Protein AF-X1KD20-F1 (afdb_monomer)

Organism: NCBI:txid412755

Secondary structure (DSSP, 8-state):
--THHHHHHHHHHHHHHHHHHH-----------------EETTEEEEEEEETTEEEEEEEETTT--EEEEEEEEETTEE-HHHHHHHHHHHHHHHHHHH---HHHHHHHHHHHHHHHHHHHTT-

Foldseek 3Di:
DDPVVVVVVVVVVVVVVVCVVPVDPPDPPPDPDDDDPDQDPDQKDWDWDDDPQKIWIWIAGNPQRDIDIDIFGHDPLHTDPVSLVVSLCSQCVRCCVRPVDDPVSSVVVSVVVVVVNNVVSVVD

Solvent-accessible surface area (backbone atoms only — not comparable to full-atom values): 7565 Å² total; per-residue (Å²): 138,61,72,67,56,60,52,51,53,50,53,53,49,54,53,50,54,51,29,73,75,66,72,55,88,73,79,82,72,84,73,90,70,80,90,71,98,68,80,61,66,72,66,36,39,72,48,77,45,78,54,92,57,34,36,40,37,38,38,34,34,70,86,81,63,49,76,48,78,48,80,43,65,41,59,93,86,39,68,51,73,65,58,54,48,50,54,51,50,52,52,48,61,49,42,44,69,75,66,66,55,55,70,67,60,53,50,56,49,50,56,54,50,51,53,54,55,52,56,62,54,72,75,114

pLDDT: mean 71.38, std 15.48, range [31.42, 87.94]

Nearest PDB structures (foldseek):
  8fnd-assembly1_G  TM=4.484E-01  e=5.974E-01  Homo sapiens
  8fnh-assembly1_G  TM=4.247E-01  e=5.974E-01  Homo sapiens
  8fnm-assembly1_G  TM=4.458E-01  e=7.176E-01  Homo sapiens
  8xih-assembly1_B  TM=4.425E-01  e=7.176E-01  Mucilaginibacter paludis DSM 18603
  6vdk-assembly1_C  TM=4.131E-01  e=6.750E-01  Human immunodeficiency virus 1

Mean predicted aligned error: 14.64 Å

Structure (mmCIF, N/CA/C/O backbone):
data_AF-X1KD20-F1
#
_entry.id   AF-X1KD20-F1
#
loop_
_atom_site.group_PDB
_atom_site.id
_atom_site.type_symbol
_atom_site.label_atom_id
_atom_site.label_alt_id
_atom_site.label_comp_id
_atom_site.label_asym_id
_atom_site.label_entity_id
_atom_site.label_seq_id
_atom_site.pdbx_PDB_ins_code
_atom_site.Cartn_x
_atom_site.Cartn_y
_atom_site.Cartn_z
_atom_site.occupancy
_atom_site.B_iso_or_equiv
_atom_site.auth_seq_id
_atom_site.auth_comp_id
_atom_site.auth_asym_id
_atom_site.auth_atom_id
_atom_site.pdbx_PDB_model_num
ATOM 1 N N . MET A 1 1 ? -18.631 38.629 1.252 1.00 49.44 1 MET A N 1
ATOM 2 C CA . MET A 1 1 ? -18.017 37.673 0.306 1.00 49.44 1 MET A CA 1
ATOM 3 C C . MET A 1 1 ? -17.044 36.816 1.085 1.00 49.44 1 MET A C 1
ATOM 5 O O . MET A 1 1 ? -16.343 37.328 1.940 1.00 49.44 1 MET A O 1
ATOM 9 N N . THR A 1 2 ? -17.170 35.512 0.905 1.00 53.69 2 THR A N 1
ATOM 10 C CA . THR A 1 2 ? -16.960 34.460 1.905 1.00 53.69 2 THR A CA 1
ATOM 11 C C . THR A 1 2 ? -15.521 33.954 1.951 1.00 53.69 2 THR A C 1
ATOM 13 O O . THR A 1 2 ? -14.918 33.795 0.896 1.00 53.69 2 THR A O 1
ATOM 16 N N . THR A 1 3 ? -15.044 33.612 3.151 1.00 61.81 3 THR A N 1
ATOM 17 C CA . THR A 1 3 ? -13.826 32.852 3.538 1.00 61.81 3 THR A CA 1
ATOM 18 C C . THR A 1 3 ? -13.262 31.850 2.517 1.00 61.81 3 THR A C 1
ATOM 20 O O . THR A 1 3 ? -12.061 31.595 2.477 1.00 61.81 3 THR A O 1
ATOM 23 N N . TYR A 1 4 ? -14.113 31.291 1.659 1.00 63.28 4 TYR A N 1
ATOM 24 C CA . TYR A 1 4 ? -13.740 30.486 0.498 1.00 63.28 4 TYR A CA 1
ATOM 25 C C . TYR A 1 4 ? -12.793 31.200 -0.483 1.00 63.28 4 TYR A C 1
ATOM 27 O O . TYR A 1 4 ? -11.877 30.579 -1.020 1.00 63.28 4 TYR A O 1
ATOM 35 N N . GLN A 1 5 ? -12.995 32.498 -0.713 1.00 65.50 5 GLN A N 1
ATOM 36 C CA . GLN A 1 5 ? -12.159 33.290 -1.611 1.00 65.50 5 GLN A CA 1
ATOM 37 C C . GLN A 1 5 ? -10.755 33.464 -1.016 1.00 65.50 5 GLN A C 1
ATOM 39 O O . GLN A 1 5 ? -9.775 33.134 -1.669 1.00 65.50 5 GLN A O 1
ATOM 44 N N . GLU A 1 6 ? -10.658 33.811 0.2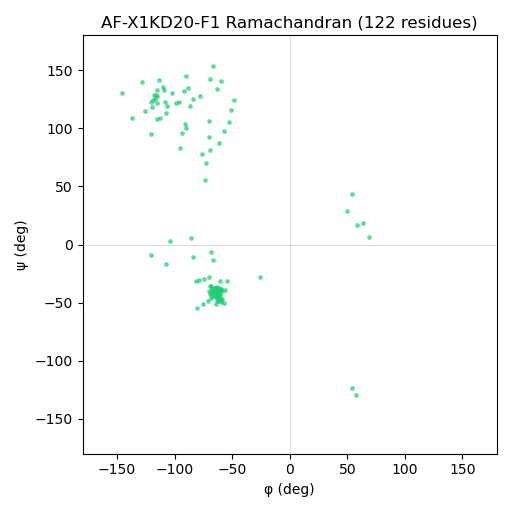70 1.00 70.19 6 GLU A N 1
ATOM 45 C CA . GLU A 1 6 ? -9.373 33.912 0.975 1.00 70.19 6 GLU A CA 1
ATOM 46 C C . GLU A 1 6 ? -8.612 32.581 1.028 1.00 70.19 6 GLU A C 1
ATOM 48 O O . GLU A 1 6 ? -7.390 32.555 0.896 1.00 70.19 6 GLU A O 1
ATOM 53 N N . ALA A 1 7 ? -9.316 31.458 1.204 1.00 69.50 7 ALA A N 1
ATOM 54 C CA . ALA A 1 7 ? -8.695 30.136 1.161 1.00 69.50 7 ALA A CA 1
ATOM 55 C C . ALA A 1 7 ? -8.130 29.819 -0.233 1.00 69.50 7 ALA A C 1
ATOM 57 O O . ALA A 1 7 ? -7.052 29.233 -0.352 1.00 69.50 7 ALA A O 1
ATOM 58 N N . LYS A 1 8 ? -8.835 30.239 -1.288 1.00 71.56 8 LYS A N 1
ATOM 59 C CA . LYS A 1 8 ? -8.404 30.066 -2.675 1.00 71.56 8 LYS A CA 1
ATOM 60 C C . LYS A 1 8 ? -7.172 30.916 -2.993 1.00 71.56 8 LYS A C 1
ATOM 62 O O . LYS A 1 8 ? -6.220 30.393 -3.565 1.00 71.56 8 LYS A O 1
ATOM 67 N N . ASP A 1 9 ? -7.161 32.173 -2.561 1.00 71.94 9 ASP A N 1
ATOM 68 C CA . ASP A 1 9 ? -6.027 33.084 -2.738 1.00 71.94 9 ASP A CA 1
ATOM 69 C C . ASP A 1 9 ? -4.778 32.598 -1.974 1.00 71.94 9 ASP A C 1
ATOM 71 O O . ASP A 1 9 ? -3.674 32.571 -2.523 1.00 71.94 9 ASP A O 1
ATOM 75 N N . LYS A 1 10 ? -4.943 32.087 -0.744 1.00 75.12 10 LYS A N 1
ATOM 76 C CA . LYS A 1 10 ? -3.837 31.487 0.030 1.00 75.12 10 LYS A CA 1
ATOM 77 C C . LYS A 1 10 ? -3.256 30.241 -0.635 1.00 75.12 10 LYS A C 1
ATOM 79 O O . LYS A 1 10 ? -2.038 30.098 -0.697 1.00 75.12 10 LYS A O 1
ATOM 84 N N . LEU A 1 11 ? -4.106 29.355 -1.155 1.00 70.75 11 LEU A N 1
ATOM 85 C CA . LEU A 1 11 ? -3.655 28.163 -1.882 1.00 70.75 11 LEU A CA 1
ATOM 86 C C . LEU A 1 11 ? -2.863 28.530 -3.140 1.00 70.75 11 LEU A C 1
ATOM 88 O O . LEU A 1 11 ? -1.846 27.905 -3.433 1.00 70.75 11 LEU A O 1
ATOM 92 N N . GLN A 1 12 ? -3.305 29.562 -3.858 1.00 71.81 12 GLN A N 1
ATOM 93 C CA . GLN A 1 12 ? -2.646 30.027 -5.073 1.00 71.81 12 GLN A CA 1
ATOM 94 C C . GLN A 1 12 ? -1.279 30.673 -4.778 1.00 71.81 12 GLN A C 1
ATOM 96 O O . GLN A 1 12 ? -0.324 30.471 -5.533 1.00 71.81 12 GLN A O 1
ATOM 101 N N . SER A 1 13 ? -1.164 31.377 -3.647 1.00 73.69 13 SER A N 1
ATOM 102 C CA . SER A 1 13 ? 0.104 31.926 -3.154 1.00 73.69 13 SER A CA 1
ATOM 103 C C . SER A 1 13 ? 1.109 30.820 -2.810 1.00 73.69 13 SER A C 1
ATOM 105 O O . SER A 1 13 ? 2.214 30.796 -3.351 1.00 73.69 13 SER A O 1
ATOM 107 N N . ILE A 1 14 ? 0.687 29.829 -2.013 1.00 74.75 14 ILE A N 1
ATOM 108 C CA . ILE A 1 14 ? 1.529 28.685 -1.619 1.00 74.75 14 ILE A CA 1
ATOM 109 C C . ILE A 1 14 ? 2.019 27.915 -2.852 1.00 74.75 14 ILE A C 1
ATOM 111 O O . ILE A 1 14 ? 3.176 27.505 -2.918 1.00 74.75 14 ILE A O 1
ATOM 115 N N . GLN A 1 15 ? 1.154 27.734 -3.854 1.00 69.25 15 GLN A N 1
ATOM 116 C CA . GLN A 1 15 ? 1.513 27.043 -5.090 1.00 69.25 15 GLN A CA 1
ATOM 117 C C . GLN A 1 15 ? 2.575 27.806 -5.901 1.00 69.25 15 GLN A C 1
ATOM 119 O O . GLN A 1 15 ? 3.478 27.184 -6.459 1.00 69.25 15 GLN A O 1
ATOM 124 N N . SER A 1 16 ? 2.492 29.138 -5.934 1.00 73.44 16 SER A N 1
ATOM 125 C CA . SER A 1 16 ? 3.460 29.992 -6.638 1.00 73.44 16 SER A CA 1
ATOM 126 C C . SER A 1 16 ? 4.823 29.997 -5.941 1.00 73.44 16 SER A C 1
ATOM 128 O O . SER A 1 16 ? 5.860 29.912 -6.596 1.00 73.44 16 SER A O 1
ATOM 130 N N . GLU A 1 17 ? 4.828 30.021 -4.609 1.00 71.38 17 GLU A N 1
ATOM 131 C CA . GLU A 1 17 ? 6.048 29.985 -3.797 1.00 71.38 17 GLU A CA 1
ATOM 132 C C . GLU A 1 17 ? 6.781 28.638 -3.935 1.00 71.38 17 GLU A C 1
ATOM 134 O O . GLU A 1 17 ? 7.997 28.591 -4.124 1.00 71.38 17 GLU A O 1
ATOM 139 N N . TYR A 1 18 ? 6.034 27.529 -3.977 1.00 59.25 18 TYR A N 1
ATOM 140 C CA . TYR A 1 18 ? 6.583 26.198 -4.259 1.00 59.25 18 TYR A CA 1
ATOM 141 C C . TYR A 1 18 ? 7.212 26.099 -5.656 1.00 59.25 18 TYR A C 1
ATOM 143 O O . TYR A 1 18 ? 8.252 25.458 -5.834 1.00 59.25 18 TYR A O 1
ATOM 151 N N . GLN A 1 19 ? 6.590 26.729 -6.656 1.00 70.81 19 GLN A N 1
ATOM 152 C CA . GLN A 1 19 ? 7.102 26.757 -8.024 1.00 70.81 19 GLN A CA 1
ATOM 153 C C . GLN A 1 19 ? 8.398 27.572 -8.125 1.00 70.81 19 GLN A C 1
ATOM 155 O O . GLN A 1 19 ? 9.341 27.124 -8.775 1.00 70.81 19 GLN A O 1
ATOM 160 N N . ALA A 1 20 ? 8.474 28.718 -7.442 1.00 68.56 20 ALA A N 1
ATOM 161 C CA . ALA A 1 20 ? 9.680 29.544 -7.396 1.00 68.56 20 ALA A CA 1
ATOM 162 C C . ALA A 1 20 ? 10.864 28.819 -6.731 1.00 68.56 20 ALA A C 1
ATOM 164 O O . ALA A 1 20 ? 11.999 28.953 -7.180 1.00 68.56 20 ALA A O 1
ATOM 165 N N . LEU A 1 21 ? 10.601 28.015 -5.695 1.00 63.88 21 LEU A N 1
ATOM 166 C CA . LEU A 1 21 ? 11.636 27.285 -4.956 1.00 63.88 21 LEU A CA 1
ATOM 167 C C . LEU A 1 21 ? 12.123 26.012 -5.658 1.00 63.88 21 LEU A C 1
ATOM 169 O O . LEU A 1 21 ? 13.271 25.615 -5.478 1.00 63.88 21 LEU A O 1
ATOM 173 N N . THR A 1 22 ? 11.261 25.345 -6.428 1.00 63.28 22 THR A N 1
ATOM 174 C CA . THR A 1 22 ? 11.576 24.030 -7.018 1.00 63.28 22 THR A CA 1
ATOM 175 C C . THR A 1 22 ? 11.823 24.068 -8.524 1.00 63.28 22 THR A C 1
ATOM 177 O O . THR A 1 22 ? 12.362 23.108 -9.069 1.00 63.28 22 THR A O 1
ATOM 180 N N . GLY A 1 23 ? 11.422 25.141 -9.216 1.00 51.44 23 GLY A N 1
ATOM 181 C CA . GLY A 1 23 ? 11.497 25.252 -10.677 1.00 51.44 23 GLY A CA 1
ATOM 182 C C . GLY A 1 23 ? 10.532 24.327 -11.434 1.00 51.44 23 GLY A C 1
ATOM 183 O O . GLY A 1 23 ? 10.595 24.240 -12.659 1.00 51.44 23 GLY A O 1
ATOM 184 N N . ILE A 1 24 ? 9.637 23.620 -10.734 1.00 57.22 24 ILE A N 1
ATOM 185 C CA . ILE A 1 24 ? 8.717 22.644 -11.328 1.00 57.22 24 ILE A CA 1
ATOM 186 C C . ILE A 1 24 ? 7.405 23.345 -11.714 1.00 57.22 24 ILE A C 1
ATOM 188 O O . ILE A 1 24 ? 6.547 23.594 -10.867 1.00 57.22 24 ILE A O 1
ATOM 192 N N . ASP A 1 25 ? 7.207 23.609 -13.010 1.00 48.56 25 ASP A N 1
ATOM 193 C CA . ASP A 1 25 ? 5.935 24.097 -13.570 1.00 48.56 25 ASP A CA 1
ATOM 194 C C . ASP A 1 25 ? 4.920 22.942 -13.653 1.00 48.56 25 ASP A C 1
ATOM 196 O O . ASP A 1 25 ? 4.710 22.314 -14.692 1.00 4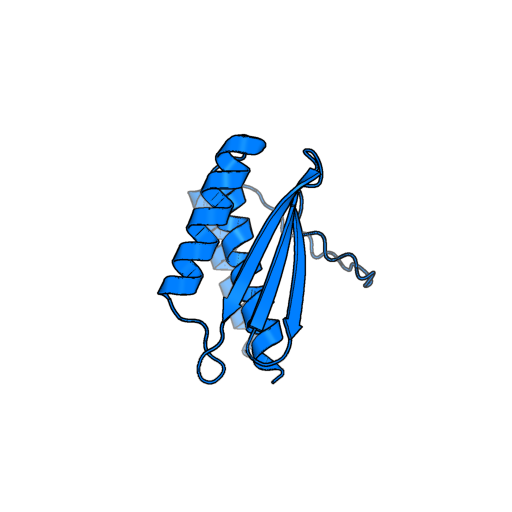8.56 25 ASP A O 1
ATOM 200 N N . LYS A 1 26 ? 4.309 22.577 -12.518 1.00 52.31 26 LYS A N 1
ATOM 201 C CA . LYS A 1 26 ? 3.183 21.633 -12.511 1.00 52.31 26 LYS A CA 1
ATOM 202 C C . LYS A 1 26 ? 1.871 22.406 -12.520 1.00 52.31 26 LYS A C 1
ATOM 204 O O . LYS A 1 26 ? 1.223 22.608 -11.495 1.00 52.31 26 LYS A O 1
ATOM 209 N N . LYS A 1 27 ? 1.457 22.810 -13.723 1.00 45.19 27 LYS A N 1
ATOM 210 C CA . LYS A 1 27 ? 0.114 23.322 -14.016 1.00 45.19 27 LYS A CA 1
ATOM 211 C C . LYS A 1 27 ? -0.933 22.314 -13.516 1.00 45.19 27 LYS A C 1
ATOM 213 O O . LYS A 1 27 ? -1.120 21.250 -14.111 1.00 45.19 27 LYS A O 1
ATOM 218 N N . VAL A 1 28 ? -1.613 22.619 -12.408 1.00 43.19 28 VAL A N 1
ATOM 219 C CA . VAL A 1 28 ? -2.700 21.782 -11.875 1.00 43.19 28 VAL A CA 1
ATOM 220 C C . VAL A 1 28 ? -3.892 21.905 -12.820 1.00 43.19 28 VAL A C 1
ATOM 222 O O . VAL A 1 28 ? -4.713 22.815 -12.733 1.00 43.19 28 VAL A O 1
ATOM 225 N N . LYS A 1 29 ? -3.959 20.989 -13.788 1.00 38.34 29 LYS A N 1
ATOM 226 C CA . LYS A 1 29 ? -5.101 20.837 -14.685 1.00 38.34 29 LYS A CA 1
ATOM 227 C C . LYS A 1 29 ? -6.263 20.280 -13.862 1.00 38.34 29 LYS A C 1
ATOM 229 O O . LYS A 1 29 ? -6.265 19.099 -13.510 1.00 38.34 29 LYS A O 1
ATOM 234 N N . ALA A 1 30 ? -7.247 21.127 -13.562 1.00 45.84 30 ALA A N 1
ATOM 235 C CA . ALA A 1 30 ? -8.536 20.703 -13.026 1.00 45.84 30 ALA A CA 1
ATOM 236 C C . ALA A 1 30 ? -9.170 19.708 -14.012 1.00 45.84 30 ALA A C 1
ATOM 238 O O . ALA A 1 30 ? -9.724 20.0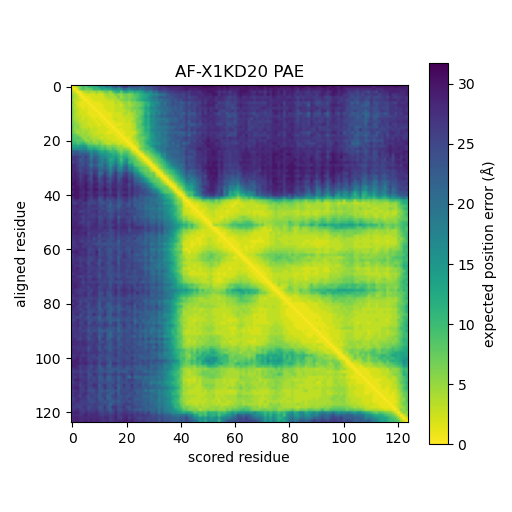83 -15.045 1.00 45.84 30 ALA A O 1
ATOM 239 N N . SER A 1 31 ? -9.012 18.418 -13.728 1.00 39.47 31 SER A N 1
ATOM 240 C CA . SER A 1 31 ? -9.500 17.348 -14.588 1.00 39.47 31 SER A CA 1
ATOM 241 C C . SER A 1 31 ? -10.914 17.002 -14.156 1.00 39.47 31 SER A C 1
ATOM 243 O O . SER A 1 31 ? -11.140 16.303 -13.171 1.00 39.47 31 SER A O 1
ATOM 245 N N . LYS A 1 32 ? -11.875 17.536 -14.907 1.00 41.09 32 LYS A N 1
ATOM 246 C CA . LYS A 1 32 ? -13.281 17.142 -14.885 1.00 41.09 32 LYS A CA 1
ATOM 247 C C . LYS A 1 32 ? -13.372 15.731 -15.484 1.00 41.09 32 LYS A C 1
ATOM 249 O O . LYS A 1 32 ? -13.645 15.581 -16.669 1.00 41.09 32 LYS A O 1
ATOM 254 N N . SER A 1 33 ? -13.081 14.704 -14.688 1.00 36.34 33 SER A N 1
ATOM 255 C CA . SER A 1 33 ? -13.098 13.310 -15.142 1.00 36.34 33 SER A CA 1
ATOM 256 C C . SER A 1 33 ? -14.224 12.541 -14.471 1.00 36.34 33 SER A C 1
ATOM 258 O O . SER A 1 33 ? -14.210 12.253 -13.279 1.00 36.34 33 SER A O 1
ATOM 260 N N . LYS A 1 34 ? -15.217 12.243 -15.305 1.00 32.22 34 LYS A N 1
ATOM 261 C CA . LYS A 1 34 ? -16.357 11.362 -15.084 1.00 32.22 34 LYS A CA 1
ATOM 262 C C . LYS A 1 34 ? -15.876 10.025 -14.507 1.00 32.22 34 LYS A C 1
ATOM 264 O O . LYS A 1 34 ? -15.019 9.368 -15.096 1.00 32.22 34 LYS A O 1
ATOM 269 N N . SER A 1 35 ? -16.429 9.651 -13.358 1.00 40.16 35 SER A N 1
ATOM 270 C CA . SER A 1 35 ? -16.138 8.417 -12.636 1.00 40.16 35 SER A CA 1
ATOM 271 C C . SER A 1 35 ? -16.251 7.188 -13.538 1.00 40.16 35 SER A C 1
ATOM 273 O O . SER A 1 35 ? -17.336 6.831 -13.993 1.00 40.16 35 SER A O 1
ATOM 275 N N . LYS A 1 36 ? -15.128 6.500 -13.736 1.00 31.42 36 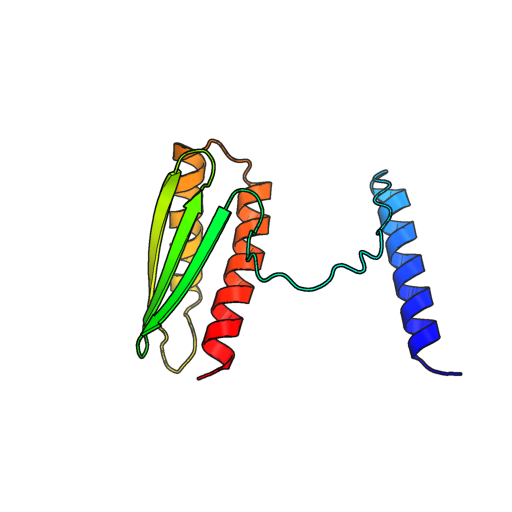LYS A N 1
ATOM 276 C CA . LYS A 1 36 ? -15.101 5.061 -13.989 1.00 31.42 36 LYS A CA 1
ATOM 277 C C . LYS A 1 36 ? -14.157 4.488 -12.943 1.00 31.42 36 LYS A C 1
ATOM 279 O O . LYS A 1 36 ? -12.989 4.864 -12.899 1.00 31.42 36 LYS A O 1
ATOM 284 N N . ALA A 1 37 ? -14.702 3.677 -12.043 1.00 36.38 37 ALA A N 1
ATOM 285 C CA . ALA A 1 37 ? -13.985 3.040 -10.950 1.00 36.38 37 ALA A CA 1
ATOM 286 C C . ALA A 1 37 ? -12.885 2.119 -11.506 1.00 36.38 37 ALA A C 1
ATOM 288 O O . ALA A 1 37 ? -13.102 0.941 -11.757 1.00 36.38 37 ALA A O 1
ATOM 289 N N . GLY A 1 38 ? -11.708 2.687 -11.747 1.00 33.81 38 GLY A N 1
ATOM 290 C CA . GLY A 1 38 ? -10.460 1.981 -11.984 1.00 33.81 38 GLY A CA 1
ATOM 291 C C . GLY A 1 38 ? -9.487 2.437 -10.911 1.00 33.81 38 GLY A C 1
ATOM 292 O O . GLY A 1 38 ? -8.869 3.489 -11.037 1.00 33.81 38 GLY A O 1
ATOM 293 N N . ASN A 1 39 ? -9.397 1.676 -9.822 1.00 41.22 39 ASN A N 1
ATOM 294 C CA . ASN A 1 39 ? -8.567 1.959 -8.649 1.00 41.22 39 ASN A CA 1
ATOM 295 C C . ASN A 1 39 ? -7.073 1.702 -8.949 1.00 41.22 39 ASN A C 1
ATOM 297 O O . ASN A 1 39 ? -6.426 0.892 -8.294 1.00 41.22 39 ASN A O 1
ATOM 301 N N . GLY A 1 40 ? -6.519 2.341 -9.981 1.00 40.59 40 GLY A N 1
ATOM 302 C CA . GLY A 1 40 ? -5.126 2.179 -10.389 1.00 40.59 40 GLY A CA 1
ATOM 303 C C . GLY A 1 40 ? -4.228 3.231 -9.750 1.00 40.59 40 GLY A C 1
ATOM 304 O O . GLY A 1 40 ? -4.083 4.321 -10.295 1.00 40.59 40 GLY A O 1
ATOM 305 N N . ASN A 1 41 ? -3.573 2.896 -8.637 1.00 49.72 41 ASN A N 1
ATOM 306 C CA . ASN A 1 41 ? -2.455 3.679 -8.097 1.00 49.72 41 ASN A CA 1
ATOM 307 C C . ASN A 1 41 ? -1.208 3.469 -8.987 1.00 49.72 41 ASN A C 1
ATOM 309 O O . ASN A 1 41 ? -0.253 2.797 -8.608 1.00 49.72 41 ASN A O 1
ATOM 313 N N . GLY A 1 42 ? -1.220 4.000 -10.212 1.00 65.62 42 GLY A N 1
ATOM 314 C CA . GL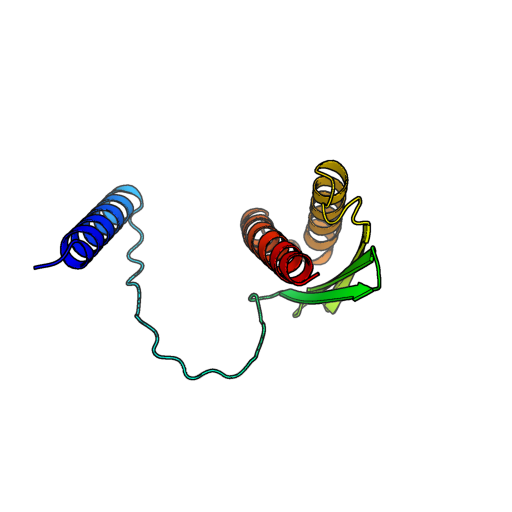Y A 1 42 ? -0.086 3.880 -11.135 1.00 65.62 42 GLY A CA 1
ATOM 315 C C . GLY A 1 42 ? 0.303 2.423 -11.436 1.00 65.62 42 GLY A C 1
ATOM 316 O O . GLY A 1 42 ? -0.560 1.614 -11.801 1.00 65.62 42 GLY A O 1
ATOM 317 N N . LYS A 1 43 ? 1.603 2.117 -11.292 1.00 75.56 43 LYS A N 1
ATOM 318 C CA . LYS A 1 43 ? 2.239 0.807 -11.547 1.00 75.56 43 LYS A CA 1
ATOM 319 C C . LYS A 1 43 ? 1.798 -0.307 -10.591 1.00 75.56 43 LYS A C 1
ATOM 321 O O . LYS A 1 43 ? 2.032 -1.478 -10.875 1.00 75.56 43 LYS A O 1
ATOM 326 N N . PHE A 1 44 ? 1.126 0.041 -9.496 1.00 82.75 44 PHE A N 1
ATOM 327 C CA . PHE A 1 44 ? 0.669 -0.906 -8.488 1.00 82.75 44 PHE A CA 1
ATOM 328 C C . PHE A 1 44 ? -0.857 -0.981 -8.450 1.00 82.75 44 PHE A C 1
ATOM 330 O O . PHE A 1 44 ? -1.574 0.018 -8.571 1.00 82.75 44 PHE A O 1
ATOM 337 N N . GLU A 1 45 ? -1.361 -2.188 -8.256 1.00 82.88 45 GLU A N 1
ATOM 338 C CA . GLU A 1 45 ? -2.756 -2.467 -7.960 1.00 82.88 45 GLU A CA 1
ATOM 339 C C . GLU A 1 45 ? -2.876 -2.924 -6.509 1.00 82.88 45 GLU A C 1
ATOM 341 O O . GLU A 1 45 ? -2.092 -3.750 -6.046 1.00 82.88 45 GLU A O 1
ATOM 346 N N . THR A 1 46 ? -3.835 -2.353 -5.781 1.00 83.25 46 THR A N 1
ATOM 347 C CA . THR A 1 46 ? -4.076 -2.673 -4.372 1.00 83.25 46 THR A CA 1
ATOM 348 C C . THR A 1 46 ? -5.469 -3.245 -4.214 1.00 83.25 46 THR A C 1
ATOM 350 O O . THR A 1 46 ? -6.449 -2.593 -4.584 1.00 83.25 46 THR A O 1
ATOM 353 N N . VAL A 1 47 ? -5.560 -4.390 -3.555 1.00 84.69 47 VAL A N 1
ATOM 354 C CA . VAL A 1 47 ? -6.813 -4.951 -3.067 1.00 84.69 47 VAL A CA 1
ATOM 355 C C . VAL A 1 47 ? -6.700 -5.086 -1.555 1.00 84.69 47 VAL A C 1
ATOM 357 O O . VAL A 1 47 ? -5.789 -5.732 -1.051 1.00 84.69 47 VAL A O 1
ATOM 360 N N . VAL A 1 48 ? -7.617 -4.453 -0.825 1.00 82.31 48 VAL A N 1
ATOM 361 C CA . VAL A 1 48 ? -7.721 -4.588 0.632 1.00 82.31 48 VAL A CA 1
ATOM 362 C C . VAL A 1 48 ? -9.056 -5.250 0.927 1.00 82.31 48 VAL A C 1
ATOM 364 O O . VAL A 1 48 ? -10.096 -4.742 0.511 1.00 82.31 48 VAL A O 1
ATOM 367 N N . LYS A 1 49 ? -9.027 -6.395 1.606 1.00 81.88 49 LYS A N 1
ATOM 368 C CA . LYS A 1 49 ? -10.225 -7.125 2.030 1.00 81.88 49 LYS A CA 1
ATOM 369 C C . LYS A 1 49 ? -10.239 -7.210 3.545 1.00 81.88 49 LYS A C 1
ATOM 371 O O . LYS A 1 49 ? -9.281 -7.703 4.135 1.00 81.88 49 LYS A O 1
ATOM 376 N N . GLN A 1 50 ? -11.319 -6.749 4.160 1.00 78.44 50 GLN A N 1
ATOM 377 C CA . GLN A 1 50 ? -11.557 -6.964 5.580 1.00 78.44 50 GLN A CA 1
ATOM 378 C C . GLN A 1 50 ? -12.307 -8.279 5.782 1.00 78.44 50 GLN A C 1
ATOM 380 O O . GLN A 1 50 ? -13.270 -8.568 5.071 1.00 78.44 50 GLN A O 1
ATOM 385 N N . LYS A 1 51 ? -11.853 -9.064 6.753 1.00 78.06 51 LYS A N 1
ATOM 386 C CA . LYS A 1 51 ? -12.528 -10.244 7.273 1.00 78.06 51 LYS A CA 1
ATOM 387 C C . LYS A 1 51 ? -12.399 -10.209 8.793 1.00 78.06 51 LYS A C 1
ATOM 389 O O . LYS A 1 51 ? -11.298 -10.388 9.309 1.00 78.06 51 LYS A O 1
ATOM 394 N N . ASP A 1 52 ? -13.509 -9.943 9.476 1.00 78.31 52 ASP A N 1
ATOM 395 C CA . ASP A 1 52 ? -13.553 -9.771 10.932 1.00 78.31 52 ASP A CA 1
ATOM 396 C C . ASP A 1 52 ? -12.536 -8.698 11.395 1.00 78.31 52 ASP A C 1
ATOM 398 O O . ASP A 1 52 ? -12.536 -7.569 10.887 1.00 78.31 52 ASP A O 1
ATOM 402 N N . ASP A 1 53 ? -11.626 -9.066 12.300 1.00 77.62 53 ASP A N 1
ATOM 403 C CA . ASP A 1 53 ? -10.519 -8.237 12.793 1.00 77.62 53 ASP A CA 1
ATOM 404 C C . ASP A 1 53 ? -9.253 -8.298 11.917 1.00 77.62 53 ASP A C 1
ATOM 406 O O . ASP A 1 53 ? -8.215 -7.735 12.268 1.00 77.62 53 ASP A O 1
ATOM 410 N N . CYS A 1 54 ? -9.299 -8.975 10.770 1.00 80.00 54 CYS A N 1
ATOM 411 C CA . CYS A 1 54 ? -8.167 -9.133 9.864 1.00 80.00 54 CYS A CA 1
ATOM 412 C C . CYS A 1 54 ? -8.365 -8.337 8.564 1.00 80.00 54 CYS A C 1
ATOM 414 O O . CYS A 1 54 ? -9.423 -8.353 7.938 1.00 80.00 54 CYS A O 1
ATOM 416 N N . LEU A 1 55 ? -7.319 -7.640 8.129 1.00 83.25 55 LEU A N 1
ATOM 417 C CA . LEU A 1 55 ? -7.246 -6.895 6.877 1.00 83.25 55 LEU A CA 1
ATOM 418 C C . LEU A 1 55 ? -6.184 -7.536 5.988 1.00 83.25 55 LEU A C 1
ATOM 420 O O . LEU A 1 55 ? -4.988 -7.385 6.229 1.00 83.25 55 LEU A O 1
ATOM 424 N N . ASN A 1 56 ? -6.620 -8.217 4.935 1.00 84.94 56 ASN A N 1
ATOM 425 C CA . ASN A 1 56 ? -5.732 -8.783 3.929 1.00 84.94 56 ASN A CA 1
ATOM 426 C C . ASN A 1 56 ? -5.431 -7.730 2.866 1.00 84.94 56 ASN A C 1
ATOM 428 O O . ASN A 1 56 ? -6.333 -7.234 2.186 1.00 84.94 56 ASN A O 1
ATOM 432 N N . VAL A 1 57 ? -4.155 -7.391 2.738 1.00 86.50 57 VAL A N 1
ATOM 433 C CA . VAL A 1 57 ? -3.628 -6.417 1.789 1.00 86.50 57 VAL A CA 1
ATOM 434 C C . VAL A 1 57 ? -2.878 -7.171 0.704 1.00 86.50 57 VAL A C 1
ATOM 436 O O . VAL A 1 57 ? -1.826 -7.746 0.960 1.00 86.50 57 VAL A O 1
ATOM 439 N N . LEU A 1 58 ? -3.404 -7.130 -0.515 1.00 87.38 58 LEU A N 1
ATOM 440 C CA . LEU A 1 58 ? -2.754 -7.657 -1.706 1.00 87.38 58 LEU A CA 1
ATOM 441 C C . LEU A 1 58 ? -2.288 -6.491 -2.576 1.00 87.38 58 LEU A C 1
ATOM 443 O O . LEU A 1 58 ? -3.082 -5.641 -2.986 1.00 87.38 58 LEU A O 1
ATOM 447 N N . VAL A 1 59 ? -0.993 -6.455 -2.866 1.00 86.25 59 VAL A N 1
ATOM 448 C CA . VAL A 1 59 ? -0.362 -5.487 -3.757 1.00 86.25 59 VAL A CA 1
ATOM 449 C C . VAL A 1 59 ? 0.230 -6.225 -4.944 1.00 86.25 59 VAL A C 1
ATOM 451 O O . VAL A 1 59 ? 1.042 -7.127 -4.779 1.00 86.25 59 VAL A O 1
ATOM 454 N N . THR A 1 60 ? -0.160 -5.817 -6.145 1.00 85.69 60 THR A N 1
ATOM 455 C CA . THR A 1 60 ? 0.343 -6.383 -7.399 1.00 85.69 60 THR A CA 1
ATOM 456 C C . THR A 1 60 ? 1.090 -5.315 -8.176 1.00 85.69 60 THR A C 1
ATOM 458 O O . THR A 1 60 ? 0.541 -4.240 -8.426 1.00 85.69 60 THR A O 1
ATOM 461 N N . HIS A 1 61 ? 2.317 -5.600 -8.604 1.00 83.19 61 HIS A N 1
ATOM 462 C CA . HIS A 1 61 ? 3.009 -4.758 -9.573 1.00 83.19 61 HIS A CA 1
ATOM 463 C C . HIS A 1 61 ? 2.580 -5.137 -10.993 1.00 83.19 61 HIS A C 1
ATOM 465 O O . HIS A 1 61 ? 2.650 -6.297 -11.397 1.00 83.19 61 HIS A O 1
ATOM 471 N N . LYS A 1 62 ? 2.097 -4.165 -11.769 1.00 81.88 62 LYS A N 1
ATOM 472 C CA . LYS A 1 62 ? 1.449 -4.426 -13.062 1.00 81.88 62 LYS A CA 1
ATOM 473 C C . LYS A 1 62 ? 2.411 -4.941 -14.128 1.00 81.88 62 LYS A C 1
ATOM 475 O O . LYS A 1 62 ? 1.983 -5.762 -14.944 1.00 81.88 62 LYS A O 1
ATOM 480 N N . GLU A 1 63 ? 3.653 -4.457 -14.114 1.00 78.25 63 GLU A N 1
ATOM 481 C CA . GLU A 1 63 ? 4.675 -4.771 -15.121 1.00 78.25 63 GLU A CA 1
ATOM 482 C C . GLU A 1 63 ? 5.327 -6.125 -14.844 1.00 78.25 63 GLU A C 1
ATOM 484 O O . GLU A 1 63 ? 5.286 -7.010 -15.691 1.00 78.25 63 GLU A O 1
ATOM 489 N N . THR A 1 64 ? 5.857 -6.322 -13.635 1.00 81.44 64 THR A N 1
ATOM 490 C CA . THR A 1 64 ? 6.571 -7.561 -13.271 1.00 81.44 64 THR A CA 1
ATOM 491 C C . THR A 1 64 ? 5.652 -8.688 -12.821 1.00 81.44 64 THR A C 1
ATOM 493 O O . THR A 1 64 ? 6.111 -9.811 -12.648 1.00 81.44 64 THR A O 1
ATOM 496 N N . LYS A 1 65 ? 4.363 -8.402 -12.591 1.00 82.50 65 LYS A N 1
ATOM 497 C CA . LYS A 1 65 ? 3.400 -9.329 -11.973 1.00 82.50 65 LYS A CA 1
ATOM 498 C C . LYS A 1 65 ? 3.809 -9.812 -10.576 1.00 82.50 65 LYS A C 1
ATOM 500 O O . LYS A 1 65 ? 3.231 -10.774 -10.083 1.00 82.50 65 LYS A O 1
ATOM 505 N N . SER A 1 66 ? 4.749 -9.130 -9.916 1.00 80.12 66 SER A N 1
ATOM 506 C CA . SER A 1 66 ? 5.129 -9.427 -8.533 1.00 80.12 66 SER A CA 1
ATOM 507 C C . SER A 1 66 ? 3.949 -9.188 -7.593 1.00 80.12 66 SER A C 1
ATOM 509 O O . SER A 1 66 ? 3.282 -8.151 -7.670 1.00 80.12 66 SER A O 1
ATOM 511 N N . LEU A 1 67 ? 3.715 -10.150 -6.702 1.00 87.12 67 LEU A N 1
ATOM 512 C CA . LEU A 1 67 ? 2.613 -10.157 -5.747 1.00 87.12 67 LEU A CA 1
ATOM 513 C C . LEU A 1 67 ? 3.162 -10.074 -4.326 1.00 87.12 67 LEU A C 1
ATOM 515 O O . LEU A 1 67 ? 4.004 -10.877 -3.930 1.00 87.12 67 LEU A O 1
ATOM 519 N N . PHE A 1 68 ? 2.646 -9.122 -3.560 1.00 85.94 68 PHE A N 1
ATOM 520 C CA . PHE A 1 68 ? 2.899 -8.981 -2.135 1.00 85.94 68 PHE A CA 1
ATOM 521 C C . PHE A 1 68 ? 1.571 -9.099 -1.395 1.00 85.94 68 PHE A C 1
ATOM 523 O O . PHE A 1 68 ? 0.671 -8.283 -1.597 1.00 85.94 68 PHE A O 1
ATOM 530 N N . GLU A 1 69 ? 1.452 -10.109 -0.544 1.00 87.94 69 GLU A N 1
ATOM 531 C CA . GLU A 1 69 ? 0.285 -10.327 0.303 1.00 87.94 69 GLU A CA 1
ATOM 532 C C . GLU A 1 69 ? 0.682 -10.173 1.770 1.00 87.94 69 GLU A C 1
ATOM 534 O O . GLU A 1 69 ? 1.704 -10.699 2.211 1.00 87.94 69 GLU A O 1
ATOM 539 N N . TYR A 1 70 ? -0.116 -9.424 2.527 1.00 86.69 70 TYR A N 1
ATOM 540 C CA . TYR A 1 70 ? 0.130 -9.197 3.942 1.00 86.69 70 TYR A CA 1
ATOM 541 C C . TYR A 1 70 ? -1.178 -9.089 4.721 1.00 86.69 70 TYR A C 1
ATOM 543 O O . TYR A 1 70 ? -2.063 -8.309 4.366 1.00 86.69 70 TYR A O 1
ATOM 551 N N . SER A 1 71 ? -1.279 -9.833 5.819 1.00 85.00 71 SER A N 1
ATOM 552 C CA . SER A 1 71 ? -2.418 -9.780 6.735 1.00 85.00 71 SER A CA 1
ATOM 553 C C . SER A 1 71 ? -2.111 -8.856 7.911 1.00 85.00 71 SER A C 1
ATOM 555 O O . SER A 1 71 ? -1.139 -9.050 8.641 1.00 85.00 71 SER A O 1
ATOM 557 N N . LEU A 1 72 ? -2.949 -7.842 8.104 1.00 83.81 72 LEU A N 1
ATOM 558 C CA . LEU A 1 72 ? -2.911 -6.933 9.245 1.00 83.81 72 LEU A CA 1
ATOM 559 C C . 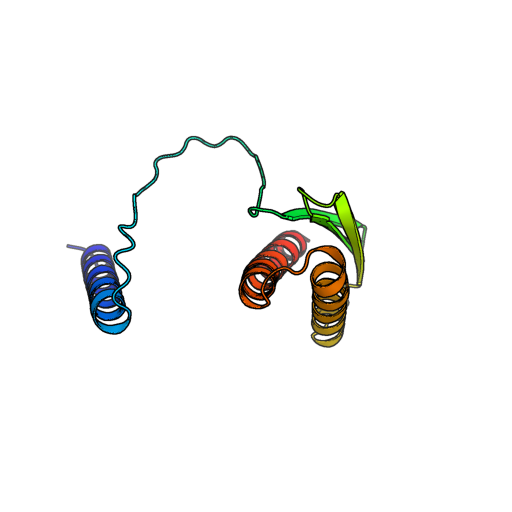LEU A 1 72 ? -4.010 -7.311 10.229 1.00 83.81 72 LEU A C 1
ATOM 561 O O . LEU A 1 72 ? -5.174 -7.385 9.850 1.00 83.81 72 LEU A O 1
ATOM 565 N N . TYR A 1 73 ? -3.665 -7.448 11.503 1.00 81.50 73 TYR A N 1
ATOM 566 C CA . TYR A 1 73 ? -4.648 -7.691 12.551 1.00 81.50 73 TYR A CA 1
ATOM 567 C C . TYR A 1 73 ? -4.982 -6.377 13.256 1.00 81.50 73 TYR A C 1
ATOM 569 O O . TYR A 1 73 ? -4.118 -5.669 13.775 1.00 81.50 73 TYR A O 1
ATOM 577 N N . ALA A 1 74 ? -6.257 -6.015 13.232 1.00 75.56 74 ALA A N 1
ATOM 578 C CA . ALA A 1 74 ? -6.791 -4.908 13.992 1.00 75.56 74 ALA A CA 1
ATOM 579 C C . ALA A 1 74 ? -6.980 -5.342 15.448 1.00 75.56 74 ALA A C 1
ATOM 581 O O . ALA A 1 74 ? -7.657 -6.321 15.727 1.00 75.56 74 ALA A O 1
ATOM 582 N N . LYS A 1 75 ? -6.446 -4.568 16.393 1.00 75.25 75 LYS A N 1
ATOM 583 C CA . LYS A 1 75 ? -6.809 -4.682 17.808 1.00 75.25 75 LYS A CA 1
ATOM 584 C C . LYS A 1 75 ? -7.683 -3.484 18.167 1.00 75.25 75 LYS A C 1
ATOM 586 O O . LYS A 1 75 ? -7.246 -2.344 18.002 1.00 75.25 75 LYS A O 1
ATOM 591 N N . ASN A 1 76 ? -8.922 -3.722 18.603 1.00 72.94 76 ASN A N 1
ATOM 592 C CA . ASN A 1 76 ? -9.911 -2.680 18.933 1.00 72.94 76 ASN A CA 1
ATOM 593 C C . ASN A 1 76 ? -10.145 -1.684 17.785 1.00 72.94 76 ASN A C 1
ATOM 595 O O . ASN A 1 76 ? -10.088 -0.468 17.984 1.00 72.94 76 ASN A O 1
ATOM 599 N N . GLY A 1 77 ? -10.273 -2.177 16.551 1.00 68.94 77 GLY A N 1
ATOM 600 C CA . GLY A 1 77 ? -10.447 -1.282 15.413 1.00 68.94 77 GLY A CA 1
ATOM 601 C C . GLY A 1 77 ? -9.241 -0.366 15.159 1.00 68.94 77 GLY A C 1
ATOM 602 O O . GLY A 1 77 ? -9.358 0.583 14.400 1.00 68.94 77 GLY A O 1
ATOM 603 N N . LYS A 1 78 ? -8.029 -0.649 15.677 1.00 75.56 78 LYS A N 1
ATOM 604 C CA . LYS A 1 78 ? -6.778 0.081 15.341 1.00 75.56 78 LYS A CA 1
ATOM 605 C C . LYS A 1 78 ? -5.647 -0.871 14.928 1.00 75.56 78 LYS A C 1
ATOM 607 O O . LYS A 1 78 ? -5.581 -1.996 15.398 1.00 75.56 78 LYS A O 1
ATOM 612 N N . ILE A 1 79 ? -4.870 -0.479 13.917 1.00 80.81 79 ILE A N 1
ATOM 613 C CA . ILE A 1 79 ? -3.693 -1.244 13.468 1.00 80.81 79 ILE A CA 1
ATOM 614 C C . ILE A 1 79 ? -2.505 -0.682 14.237 1.00 80.81 79 ILE A C 1
ATOM 616 O O . ILE A 1 79 ? -2.367 0.542 14.331 1.00 80.81 79 ILE A O 1
ATOM 620 N N . SER A 1 80 ? -1.681 -1.551 14.819 1.00 81.88 80 SER A N 1
ATOM 621 C CA . SER A 1 80 ? -0.530 -1.100 15.593 1.00 81.88 80 SER A CA 1
ATOM 622 C C . SER A 1 80 ? 0.498 -0.409 14.688 1.00 81.88 80 SER A C 1
ATOM 624 O O . SER A 1 80 ? 0.592 -0.672 13.486 1.00 81.88 80 SER A O 1
ATOM 626 N N . LYS A 1 81 ? 1.301 0.497 15.260 1.00 81.12 81 LYS A N 1
ATOM 627 C CA . LYS A 1 81 ? 2.417 1.115 14.521 1.00 81.12 81 LYS A CA 1
ATOM 628 C C . LYS A 1 81 ? 3.437 0.068 14.058 1.00 81.12 81 LYS A C 1
ATOM 630 O O . LYS A 1 81 ? 4.055 0.254 13.014 1.00 81.12 81 LYS A O 1
ATOM 635 N N . GLU A 1 82 ? 3.600 -1.014 14.814 1.00 82.56 82 GLU A N 1
ATOM 636 C CA . GLU A 1 82 ? 4.526 -2.101 14.494 1.00 82.56 82 GLU A CA 1
ATOM 637 C C . GLU A 1 82 ? 4.056 -2.897 13.275 1.00 82.56 82 GLU A C 1
ATOM 639 O O . GLU A 1 82 ? 4.854 -3.160 12.379 1.00 82.56 82 GLU A O 1
ATOM 644 N N . ASP A 1 83 ? 2.762 -3.206 13.181 1.00 82.12 83 ASP A N 1
ATOM 645 C CA . ASP A 1 83 ? 2.192 -3.899 12.018 1.00 82.12 83 ASP A CA 1
ATOM 646 C C . ASP A 1 83 ? 2.292 -3.044 10.754 1.00 82.12 83 ASP A C 1
ATOM 648 O O . ASP A 1 83 ? 2.630 -3.542 9.678 1.00 82.12 83 ASP A O 1
ATOM 652 N N . TRP A 1 84 ? 2.099 -1.730 10.897 1.00 83.50 84 TRP A N 1
ATOM 653 C CA . TRP A 1 84 ? 2.345 -0.773 9.822 1.00 83.50 84 TRP A CA 1
ATOM 654 C C . TRP A 1 84 ? 3.793 -0.774 9.344 1.00 83.50 84 TRP A C 1
ATOM 656 O O . TRP A 1 84 ? 4.053 -0.716 8.139 1.00 83.50 84 TRP A O 1
ATOM 666 N N . LEU A 1 85 ? 4.739 -0.826 10.282 1.00 85.31 85 LEU A N 1
ATOM 667 C CA . LEU A 1 85 ? 6.159 -0.839 9.968 1.00 85.31 85 LEU A CA 1
ATOM 668 C C . LEU A 1 85 ? 6.559 -2.148 9.276 1.00 85.31 85 LEU A C 1
ATOM 670 O O . LEU A 1 85 ? 7.278 -2.106 8.280 1.00 85.31 85 LEU A O 1
ATOM 674 N N . LYS A 1 86 ? 6.042 -3.290 9.745 1.00 86.19 86 LYS A N 1
ATOM 675 C CA . LYS A 1 86 ? 6.278 -4.605 9.132 1.00 86.19 86 LYS A CA 1
ATOM 676 C C . LYS A 1 86 ? 5.736 -4.674 7.708 1.00 86.19 86 LYS A C 1
ATOM 678 O O . LYS A 1 86 ? 6.476 -5.070 6.811 1.00 86.19 86 LYS A O 1
ATOM 683 N N . LEU A 1 87 ? 4.507 -4.205 7.476 1.00 86.62 87 LEU A N 1
ATOM 684 C CA . LEU A 1 87 ? 3.940 -4.120 6.128 1.00 86.62 87 LEU A CA 1
ATOM 685 C C . LEU A 1 87 ? 4.802 -3.238 5.225 1.00 86.62 87 LEU A C 1
ATOM 687 O O . LEU A 1 87 ? 5.126 -3.625 4.104 1.00 86.62 87 LEU A O 1
ATOM 691 N N . ARG A 1 88 ? 5.207 -2.060 5.716 1.00 87.00 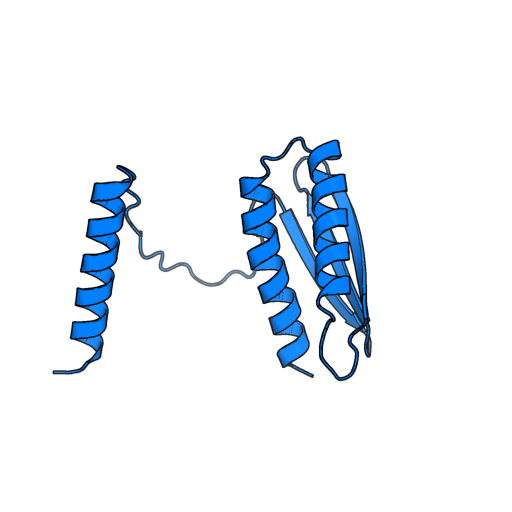88 ARG A N 1
ATOM 692 C CA . ARG A 1 88 ? 6.061 -1.136 4.964 1.00 87.00 88 ARG A CA 1
ATOM 693 C C . ARG A 1 88 ? 7.395 -1.777 4.588 1.00 87.00 88 ARG A C 1
ATOM 695 O O . ARG A 1 88 ? 7.801 -1.677 3.436 1.00 87.00 88 ARG A O 1
ATOM 702 N N . HIS A 1 89 ? 8.082 -2.391 5.547 1.00 86.81 89 HIS A N 1
ATOM 703 C CA . HIS A 1 89 ? 9.386 -3.009 5.314 1.00 86.81 89 HIS A CA 1
ATOM 704 C C . HIS A 1 89 ? 9.282 -4.217 4.384 1.00 86.81 89 HIS A C 1
ATOM 706 O O . HIS A 1 89 ? 10.104 -4.335 3.481 1.00 86.81 89 HIS A O 1
ATOM 712 N N . GLY A 1 90 ? 8.260 -5.063 4.546 1.00 85.81 90 GLY A N 1
ATOM 713 C CA . GLY A 1 90 ? 8.020 -6.198 3.655 1.00 85.81 90 GLY A CA 1
ATOM 714 C C . GLY A 1 90 ? 7.773 -5.752 2.216 1.00 85.81 90 GLY A C 1
ATOM 715 O O . GLY A 1 90 ? 8.417 -6.249 1.296 1.00 85.81 90 GLY A O 1
ATOM 716 N N . LEU A 1 91 ? 6.919 -4.740 2.035 1.00 86.56 91 LEU A N 1
ATOM 717 C CA . LEU A 1 91 ? 6.599 -4.207 0.715 1.00 86.56 91 LEU A CA 1
ATOM 718 C C . LEU A 1 91 ? 7.830 -3.605 0.035 1.00 86.56 91 LEU A C 1
ATOM 720 O O . LEU A 1 91 ? 8.102 -3.919 -1.121 1.00 86.56 91 LEU A O 1
ATOM 724 N N . VAL A 1 92 ? 8.580 -2.755 0.745 1.00 85.12 92 VAL A N 1
ATOM 725 C CA . VAL A 1 92 ? 9.800 -2.155 0.189 1.00 85.12 92 VAL A CA 1
ATOM 726 C C . VAL A 1 92 ? 10.814 -3.241 -0.134 1.00 85.12 92 VAL A C 1
ATOM 728 O O . VAL A 1 92 ? 11.291 -3.281 -1.256 1.00 85.12 92 VAL A O 1
ATOM 731 N N . SER A 1 93 ? 11.086 -4.166 0.790 1.00 85.50 93 SER A N 1
ATOM 732 C CA . SER A 1 93 ? 12.094 -5.209 0.579 1.00 85.50 93 SER A CA 1
ATOM 733 C C . SER A 1 93 ? 11.784 -6.102 -0.624 1.00 85.50 93 SER A C 1
ATOM 735 O O . SER A 1 93 ? 12.703 -6.476 -1.354 1.00 85.50 93 SER A O 1
ATOM 737 N N . GLN A 1 94 ? 10.507 -6.427 -0.851 1.00 82.56 94 GLN A N 1
ATOM 738 C CA . GLN A 1 94 ? 10.115 -7.262 -1.979 1.00 82.56 94 GLN A CA 1
ATOM 739 C C . GLN A 1 94 ? 10.148 -6.497 -3.304 1.00 82.56 94 GLN A C 1
ATOM 741 O O . GLN A 1 94 ? 10.794 -6.945 -4.245 1.00 82.56 94 GLN A O 1
ATOM 746 N N . PHE A 1 95 ? 9.509 -5.329 -3.396 1.00 82.62 95 PHE A N 1
ATOM 747 C CA . PHE A 1 95 ? 9.461 -4.607 -4.671 1.00 82.62 95 PHE A CA 1
ATOM 748 C C . PHE A 1 95 ? 10.789 -3.926 -5.022 1.00 82.62 95 PHE A C 1
ATOM 750 O O . PHE A 1 95 ? 11.147 -3.869 -6.191 1.00 82.62 95 PHE A O 1
ATOM 757 N N . GLU A 1 96 ? 11.595 -3.501 -4.051 1.00 81.00 96 GLU A N 1
ATOM 758 C CA . GLU A 1 96 ? 12.954 -3.019 -4.332 1.00 81.00 96 GLU A CA 1
ATOM 759 C C . GLU A 1 96 ? 13.806 -4.114 -4.995 1.00 81.00 96 GLU A C 1
ATOM 761 O O . GLU A 1 96 ? 14.530 -3.843 -5.954 1.00 81.00 96 GLU A O 1
ATOM 766 N N . ARG A 1 97 ? 13.653 -5.370 -4.552 1.00 78.38 97 ARG A N 1
ATOM 767 C CA . ARG A 1 97 ? 14.329 -6.530 -5.146 1.00 78.38 97 ARG A CA 1
ATOM 768 C C . ARG A 1 97 ? 13.773 -6.888 -6.523 1.00 78.38 97 ARG A C 1
ATOM 770 O O . ARG A 1 97 ? 14.547 -7.091 -7.456 1.00 78.38 97 ARG A O 1
ATOM 777 N N . ASP A 1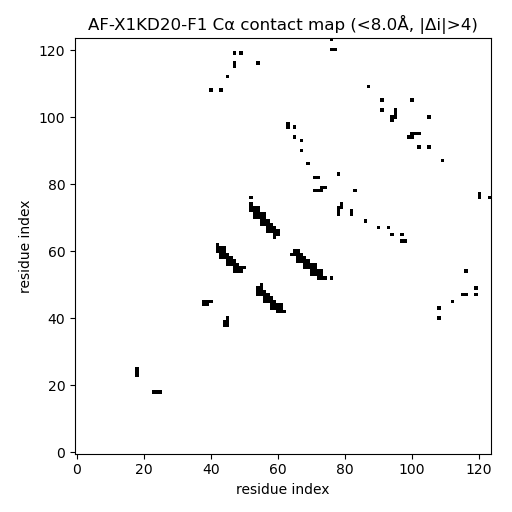 98 ? 12.453 -6.976 -6.636 1.00 77.06 98 ASP A N 1
ATOM 778 C CA . ASP A 1 98 ? 11.789 -7.548 -7.808 1.00 77.06 98 ASP A CA 1
ATOM 779 C C . ASP A 1 98 ? 11.662 -6.559 -8.971 1.00 77.06 98 ASP A C 1
ATOM 781 O O . ASP A 1 98 ? 11.653 -6.961 -10.134 1.00 77.06 98 ASP A O 1
ATOM 785 N N . THR A 1 99 ? 11.520 -5.266 -8.676 1.00 71.69 99 THR A N 1
ATOM 786 C CA . THR A 1 99 ? 11.137 -4.258 -9.674 1.00 71.69 99 THR A CA 1
ATOM 787 C C . THR A 1 99 ? 12.170 -3.154 -9.834 1.00 71.69 99 THR A C 1
ATOM 789 O O . THR A 1 99 ? 12.049 -2.366 -10.768 1.00 71.69 99 THR A O 1
ATOM 792 N N . LYS A 1 100 ? 13.190 -3.092 -8.959 1.00 74.94 100 LYS A N 1
ATOM 793 C CA . LYS A 1 100 ? 14.184 -2.002 -8.906 1.00 74.94 100 LYS A CA 1
ATOM 794 C C . LYS A 1 100 ? 13.532 -0.611 -8.881 1.00 74.94 100 LYS A C 1
ATOM 796 O O . LYS A 1 100 ? 14.097 0.351 -9.393 1.00 74.94 100 LYS A O 1
ATOM 801 N N . GLU A 1 101 ? 12.320 -0.517 -8.334 1.00 70.88 101 GLU A N 1
ATOM 802 C CA . GLU A 1 101 ? 11.580 0.744 -8.276 1.00 70.88 101 GLU A CA 1
ATOM 803 C C . GLU A 1 101 ? 12.244 1.708 -7.296 1.00 70.88 101 GLU A C 1
ATOM 805 O O . GLU A 1 101 ? 12.698 1.317 -6.218 1.00 70.88 101 GLU A O 1
ATOM 810 N N . ASP A 1 102 ? 12.245 2.992 -7.649 1.00 71.94 102 ASP A N 1
ATOM 811 C CA . ASP A 1 102 ? 12.818 4.031 -6.808 1.00 71.94 102 ASP A CA 1
ATOM 812 C C . ASP A 1 102 ? 12.127 4.098 -5.440 1.00 71.94 102 ASP A C 1
ATOM 814 O O . ASP A 1 102 ? 10.895 4.067 -5.314 1.00 71.94 102 ASP A O 1
ATOM 818 N N . ASN A 1 103 ? 12.928 4.314 -4.393 1.00 70.25 103 ASN A N 1
ATOM 819 C CA . ASN A 1 103 ? 12.445 4.444 -3.015 1.00 70.25 103 ASN A CA 1
ATOM 820 C C . ASN A 1 103 ? 11.364 5.540 -2.883 1.00 70.25 103 ASN A C 1
ATOM 822 O O . ASN A 1 103 ? 10.444 5.424 -2.073 1.00 70.25 103 ASN A O 1
ATOM 826 N N . LEU A 1 104 ? 11.436 6.591 -3.710 1.00 71.62 104 LEU A N 1
ATOM 827 C CA . LEU A 1 104 ? 10.451 7.673 -3.746 1.00 71.62 104 LEU A CA 1
ATOM 828 C C . LEU A 1 104 ? 9.070 7.195 -4.230 1.00 71.62 104 LEU A C 1
ATOM 830 O O . LEU A 1 104 ? 8.058 7.538 -3.614 1.00 71.62 104 LEU A O 1
ATOM 834 N N . THR A 1 105 ? 9.025 6.368 -5.278 1.00 76.50 105 THR A N 1
ATOM 835 C CA . THR A 1 105 ? 7.786 5.779 -5.811 1.00 76.50 105 THR A CA 1
ATOM 836 C C . THR A 1 105 ? 7.143 4.863 -4.777 1.00 76.50 105 THR A C 1
ATOM 838 O O . THR A 1 105 ? 5.946 4.979 -4.496 1.00 76.50 105 THR A O 1
ATOM 841 N N . LEU A 1 106 ? 7.952 4.018 -4.130 1.00 78.19 106 LEU A N 1
ATOM 842 C CA . LEU A 1 106 ? 7.492 3.128 -3.065 1.00 78.19 106 LEU A CA 1
ATOM 843 C C . LEU A 1 106 ? 6.956 3.919 -1.861 1.00 78.19 106 LEU A C 1
ATOM 845 O O . LEU A 1 106 ? 5.887 3.598 -1.344 1.00 78.19 106 LEU A O 1
ATOM 849 N N . ARG A 1 107 ? 7.628 5.000 -1.439 1.00 77.75 107 ARG A N 1
ATOM 850 C CA . ARG A 1 107 ? 7.159 5.872 -0.342 1.00 77.75 107 ARG A CA 1
ATOM 851 C C . ARG A 1 107 ? 5.828 6.553 -0.650 1.00 77.75 107 ARG A C 1
ATOM 853 O O . ARG A 1 107 ? 4.943 6.554 0.207 1.00 77.75 107 ARG A O 1
ATOM 860 N N . ALA A 1 108 ? 5.670 7.109 -1.850 1.00 78.00 108 ALA A N 1
ATOM 861 C CA . ALA A 1 108 ? 4.415 7.734 -2.266 1.00 78.00 108 ALA A CA 1
ATOM 862 C C . ALA A 1 108 ? 3.268 6.710 -2.302 1.00 78.00 108 ALA A C 1
ATOM 864 O O . ALA A 1 108 ? 2.168 6.973 -1.809 1.00 78.00 108 ALA A O 1
ATOM 865 N N . TYR A 1 109 ? 3.543 5.507 -2.816 1.00 83.88 109 TYR A N 1
ATOM 866 C CA . TYR A 1 109 ? 2.576 4.417 -2.831 1.00 83.88 109 TYR A CA 1
ATOM 867 C C . TYR A 1 109 ? 2.179 3.972 -1.418 1.00 83.88 109 TYR A C 1
ATOM 869 O O . TYR A 1 109 ? 0.990 3.832 -1.139 1.00 83.88 109 TYR A O 1
ATOM 877 N N . LEU A 1 110 ? 3.145 3.822 -0.508 1.00 84.00 110 LEU A N 1
ATOM 878 C CA . LEU A 1 110 ? 2.902 3.456 0.890 1.00 84.00 110 LEU A CA 1
ATOM 879 C C . LEU A 1 110 ? 2.024 4.473 1.625 1.00 84.00 110 LEU A C 1
ATOM 881 O O . LEU A 1 110 ? 1.162 4.074 2.405 1.00 84.00 110 LEU A O 1
ATOM 885 N N . SER A 1 111 ? 2.204 5.770 1.357 1.00 81.25 111 SER A N 1
ATOM 886 C CA . SER A 1 111 ? 1.337 6.814 1.914 1.00 81.25 111 SER A CA 1
ATOM 887 C C . SER A 1 111 ? -0.118 6.603 1.488 1.00 81.25 111 SER A C 1
ATOM 889 O O . SER A 1 111 ? -1.016 6.579 2.327 1.00 81.25 111 SER A O 1
ATOM 891 N N . ASN A 1 112 ? -0.351 6.362 0.195 1.00 83.19 112 ASN A N 1
ATOM 892 C CA . ASN A 1 112 ? -1.696 6.105 -0.320 1.00 83.19 112 ASN A CA 1
ATOM 893 C C . ASN A 1 112 ? -2.271 4.769 0.176 1.00 83.19 112 ASN A C 1
ATOM 895 O O . ASN A 1 112 ? -3.469 4.673 0.440 1.00 83.19 112 ASN A O 1
ATOM 899 N N . LEU A 1 113 ? -1.434 3.735 0.297 1.00 83.69 113 LEU A N 1
ATOM 900 C CA . LEU A 1 113 ? -1.825 2.427 0.818 1.00 83.69 113 LEU A CA 1
ATOM 901 C C . LEU A 1 113 ? -2.327 2.545 2.257 1.00 83.69 113 LEU A C 1
ATOM 903 O O . LEU A 1 113 ? -3.378 1.993 2.588 1.00 83.69 113 LEU A O 1
ATOM 907 N N . LYS A 1 114 ? -1.616 3.321 3.081 1.00 83.75 114 LYS A N 1
ATOM 908 C CA . LYS A 1 114 ? -2.024 3.602 4.453 1.00 83.75 114 LYS A CA 1
ATOM 909 C C . LYS A 1 114 ? -3.416 4.234 4.501 1.00 8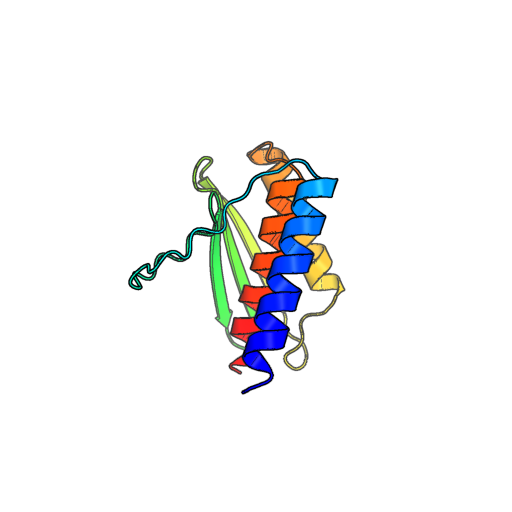3.75 114 LYS A C 1
ATOM 911 O O . LYS A 1 114 ? -4.292 3.694 5.171 1.00 83.75 114 LYS A O 1
ATOM 916 N N . SER A 1 115 ? -3.650 5.288 3.717 1.00 81.31 115 SER A N 1
ATOM 917 C CA . SER A 1 115 ? -4.962 5.945 3.649 1.00 81.31 115 SER A CA 1
ATOM 918 C C . SER A 1 115 ? -6.081 5.008 3.179 1.00 81.31 115 SER A C 1
ATOM 920 O O . SER A 1 115 ? -7.183 5.069 3.714 1.00 81.31 115 SER A O 1
ATOM 922 N N . LYS A 1 116 ? -5.820 4.110 2.215 1.00 79.56 116 LYS A N 1
ATOM 923 C CA . LYS A 1 116 ? -6.820 3.130 1.745 1.00 79.56 116 LYS A CA 1
ATOM 924 C C . LYS A 1 116 ? -7.227 2.145 2.840 1.00 79.56 116 LYS A C 1
ATOM 926 O O . LYS A 1 116 ? -8.408 1.878 3.015 1.00 79.56 116 LYS A O 1
ATOM 931 N N . ILE A 1 117 ? -6.261 1.609 3.576 1.00 80.69 117 ILE A N 1
ATOM 932 C CA . ILE A 1 117 ? -6.517 0.664 4.671 1.00 80.69 117 ILE A CA 1
ATOM 933 C C . ILE A 1 117 ? -7.232 1.365 5.837 1.00 80.69 117 ILE A C 1
ATOM 935 O O . ILE A 1 117 ? -8.157 0.799 6.415 1.00 80.69 117 ILE A O 1
ATOM 939 N N . GLU A 1 118 ? -6.842 2.601 6.167 1.00 79.25 118 GLU A N 1
ATOM 940 C CA . GLU A 1 118 ? -7.531 3.411 7.182 1.00 79.25 118 GLU A CA 1
ATOM 941 C C . GLU A 1 118 ? -8.983 3.714 6.777 1.00 79.25 118 GLU A C 1
ATOM 943 O O . GLU A 1 118 ? -9.869 3.650 7.624 1.00 79.25 118 GLU A O 1
ATOM 948 N N . ALA A 1 119 ? -9.252 3.948 5.487 1.00 75.25 119 ALA A N 1
ATOM 949 C CA . ALA A 1 119 ? -10.607 4.149 4.975 1.00 75.25 119 ALA A CA 1
ATOM 950 C C . ALA A 1 119 ? -11.491 2.893 5.082 1.00 75.25 119 ALA A C 1
ATOM 952 O O . ALA A 1 119 ? -12.664 3.018 5.411 1.00 75.25 119 ALA A O 1
ATOM 953 N N . VAL A 1 120 ? -10.944 1.692 4.847 1.00 70.62 120 VAL A N 1
ATOM 954 C CA . VAL A 1 120 ? -11.693 0.428 5.027 1.00 70.62 120 VAL A CA 1
ATOM 955 C C . VAL A 1 120 ? -12.076 0.238 6.494 1.00 70.62 120 VAL A C 1
ATOM 957 O O . VAL A 1 120 ? -13.205 -0.116 6.809 1.00 70.62 120 VAL A O 1
ATOM 960 N N . LYS A 1 121 ? -11.148 0.544 7.399 1.00 59.50 121 LYS A N 1
ATOM 961 C CA . LYS A 1 121 ? -11.350 0.427 8.841 1.00 59.50 121 LYS A CA 1
ATOM 962 C C . LYS A 1 121 ? -12.323 1.455 9.427 1.00 59.50 121 LYS A C 1
ATOM 964 O O . LYS A 1 121 ? -12.949 1.168 10.438 1.00 59.50 121 LYS A O 1
ATOM 969 N N . ALA A 1 122 ? -12.455 2.632 8.820 1.00 49.44 122 ALA A N 1
ATOM 970 C CA . ALA A 1 122 ? -13.385 3.661 9.287 1.00 49.44 122 ALA A CA 1
ATOM 971 C C . ALA A 1 122 ? -14.872 3.291 9.097 1.00 49.44 122 ALA A C 1
ATOM 973 O O . ALA A 1 122 ? -15.732 4.044 9.543 1.00 49.44 122 ALA A O 1
ATOM 974 N N . ILE A 1 123 ? -15.173 2.175 8.420 1.00 40.69 123 ILE A N 1
ATOM 975 C CA . ILE A 1 123 ? -16.538 1.752 8.063 1.00 40.69 123 ILE A CA 1
ATOM 976 C C . ILE A 1 123 ? -17.042 0.596 8.964 1.00 40.69 123 ILE A C 1
ATOM 978 O O . ILE A 1 123 ? -18.152 0.111 8.761 1.00 40.69 123 ILE A O 1
ATOM 982 N N . ALA A 1 124 ? -16.268 0.165 9.969 1.00 38.97 124 ALA A N 1
ATOM 983 C CA . ALA A 1 124 ? -16.682 -0.858 10.940 1.00 38.97 124 ALA A CA 1
ATOM 984 C C . ALA A 1 124 ? -17.320 -0.255 12.200 1.00 38.97 124 ALA A C 1
ATOM 986 O O . ALA A 1 124 ? -16.746 0.723 12.735 1.00 38.97 124 ALA A O 1
#

Radius of gyration: 18.41 Å; Cα contacts (8 Å, |Δi|>4): 104; chains: 1; bounding box: 32×48×34 Å

Sequence (124 aa):
MTTYQEAKDKLQSIQSEYQALTGIDKKVKASKSKSKAGNGNGKFETVVKQKDDCLNVLVTHKETKSLFEYSLYAKNGKISKEDWLKLRHGLVSQFERDTKEDNLTLRAYLSNLKSKIEAVKAIA